Protein AF-A0A521IGI2-F1 (afdb_monomer_lite)

Radius of gyration: 11.87 Å; chains: 1; bounding box: 27×19×31 Å

Structure (mmCIF, N/CA/C/O backbone):
data_AF-A0A521IGI2-F1
#
_entry.id   AF-A0A521IGI2-F1
#
loop_
_atom_site.group_PDB
_atom_site.id
_atom_site.type_symbol
_atom_site.label_atom_id
_atom_site.label_alt_id
_atom_site.label_comp_id
_atom_site.label_asym_id
_atom_site.label_entity_id
_atom_site.label_seq_id
_atom_site.pdbx_PDB_ins_code
_atom_site.Cartn_x
_atom_site.Cartn_y
_atom_site.Cartn_z
_atom_site.occupancy
_atom_site.B_iso_or_equiv
_atom_site.auth_seq_id
_atom_site.auth_comp_id
_atom_site.auth_asym_id
_atom_site.auth_atom_id
_atom_site.pdbx_PDB_model_num
ATOM 1 N N . ILE A 1 1 ? 4.593 11.154 -17.668 1.00 62.59 1 ILE A N 1
ATOM 2 C CA . ILE A 1 1 ? 3.257 10.535 -17.499 1.00 62.59 1 ILE A CA 1
ATOM 3 C C . ILE A 1 1 ? 3.218 10.005 -16.073 1.00 62.59 1 ILE A C 1
ATOM 5 O O . ILE A 1 1 ? 4.196 9.381 -15.678 1.00 62.59 1 ILE A O 1
ATOM 9 N N . LEU A 1 2 ? 2.203 10.358 -15.280 1.00 70.50 2 LEU A N 1
ATOM 10 C CA . LEU A 1 2 ? 2.012 9.788 -13.939 1.00 70.50 2 LEU A CA 1
ATOM 11 C C . LEU A 1 2 ? 1.303 8.431 -14.090 1.00 70.50 2 LEU A C 1
ATOM 13 O O . LEU A 1 2 ? 0.427 8.341 -14.951 1.00 70.50 2 LEU A O 1
ATOM 17 N N . PRO A 1 3 ? 1.681 7.394 -13.323 1.00 77.81 3 PRO A N 1
ATOM 18 C CA . PRO A 1 3 ? 1.020 6.094 -13.395 1.00 77.81 3 PRO A CA 1
ATOM 19 C C . PRO A 1 3 ? -0.436 6.192 -12.920 1.00 77.81 3 PRO A C 1
ATOM 21 O O . PRO A 1 3 ? -0.764 7.034 -12.079 1.00 77.81 3 PRO A O 1
ATOM 24 N N . ILE A 1 4 ? -1.295 5.330 -13.462 1.00 87.62 4 ILE A N 1
ATOM 25 C CA . ILE A 1 4 ? -2.684 5.165 -13.024 1.00 87.62 4 ILE A CA 1
ATOM 26 C C . ILE A 1 4 ? -2.726 3.914 -12.149 1.00 87.62 4 ILE A C 1
ATOM 28 O O . ILE A 1 4 ? -2.297 2.853 -12.586 1.00 8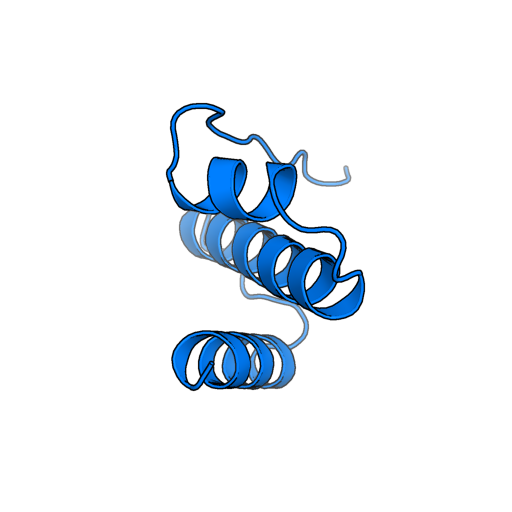7.62 4 ILE A O 1
ATOM 32 N N . LEU A 1 5 ? -3.220 4.044 -10.917 1.00 89.50 5 LEU A N 1
ATOM 33 C CA . LEU A 1 5 ? -3.460 2.893 -10.052 1.00 89.50 5 LEU A CA 1
ATOM 34 C C . LEU A 1 5 ? -4.846 2.324 -10.357 1.00 89.50 5 LEU A C 1
ATOM 36 O O . LEU A 1 5 ? -5.858 2.966 -10.077 1.00 89.50 5 LEU A O 1
ATOM 40 N N . GLU A 1 6 ? -4.881 1.122 -10.915 1.00 91.50 6 GLU A N 1
ATOM 41 C CA . GLU A 1 6 ? -6.110 0.362 -11.123 1.00 91.50 6 GLU A CA 1
ATOM 42 C C . GLU A 1 6 ? -6.357 -0.553 -9.917 1.00 91.50 6 GLU A C 1
ATOM 44 O O . GLU A 1 6 ? -5.430 -1.182 -9.405 1.00 91.50 6 GLU A O 1
ATOM 49 N N . ILE A 1 7 ? -7.603 -0.621 -9.440 1.00 92.19 7 ILE A N 1
ATOM 50 C CA . ILE A 1 7 ? -7.984 -1.437 -8.278 1.00 92.19 7 ILE A CA 1
ATOM 51 C C . ILE A 1 7 ? -9.119 -2.398 -8.625 1.00 92.19 7 ILE A C 1
ATOM 53 O O . ILE A 1 7 ? -10.028 -2.061 -9.384 1.00 92.19 7 ILE A O 1
ATOM 57 N N . ASN A 1 8 ? -9.092 -3.586 -8.019 1.00 92.12 8 ASN A N 1
ATOM 58 C CA . ASN A 1 8 ? -10.184 -4.551 -8.091 1.00 92.12 8 ASN A CA 1
ATOM 59 C C . ASN A 1 8 ? -11.134 -4.369 -6.897 1.00 92.12 8 ASN A C 1
ATOM 61 O O . ASN A 1 8 ? -10.751 -4.618 -5.757 1.00 92.12 8 ASN A O 1
ATOM 65 N N . LEU A 1 9 ? -12.386 -3.986 -7.156 1.00 93.44 9 LEU A N 1
ATOM 66 C CA . LEU A 1 9 ? -13.394 -3.766 -6.110 1.00 93.44 9 LEU A CA 1
ATOM 67 C C . LEU A 1 9 ? -13.805 -5.050 -5.371 1.00 93.44 9 LEU A C 1
ATOM 69 O O . LEU A 1 9 ? -14.350 -4.975 -4.271 1.00 93.44 9 LEU A O 1
ATOM 73 N N . ASP A 1 10 ? -13.546 -6.219 -5.951 1.00 94.19 10 ASP A N 1
ATOM 74 C CA . ASP A 1 10 ? -13.830 -7.508 -5.316 1.00 94.19 10 ASP A CA 1
ATOM 75 C C . ASP A 1 10 ? -12.677 -7.999 -4.430 1.00 94.19 10 ASP A C 1
ATOM 77 O O . ASP A 1 10 ? -12.820 -9.001 -3.727 1.00 94.19 10 ASP A O 1
ATOM 81 N N . ASP A 1 11 ? -11.539 -7.298 -4.427 1.00 94.69 11 ASP A N 1
ATOM 82 C CA . ASP A 1 11 ? -10.412 -7.654 -3.576 1.00 94.69 11 ASP A CA 1
ATOM 83 C C . ASP A 1 11 ? -10.757 -7.421 -2.087 1.00 94.69 11 ASP A C 1
ATOM 85 O O . ASP A 1 11 ? -11.189 -6.322 -1.707 1.00 94.69 11 ASP A O 1
ATOM 89 N N . PRO A 1 12 ? -10.548 -8.420 -1.205 1.00 93.81 12 PRO A N 1
ATOM 90 C CA . PRO A 1 12 ? -10.817 -8.283 0.225 1.00 93.81 12 PRO A CA 1
ATOM 91 C C . PRO A 1 12 ? -10.097 -7.105 0.896 1.00 93.81 12 PRO A C 1
ATOM 93 O O . PRO A 1 12 ? -10.605 -6.563 1.876 1.00 93.81 12 PRO A O 1
ATOM 96 N N . ILE A 1 13 ? -8.925 -6.698 0.403 1.00 91.94 13 ILE A N 1
ATOM 97 C CA . ILE A 1 13 ? -8.170 -5.547 0.910 1.00 91.94 13 ILE A CA 1
ATOM 98 C C . ILE A 1 13 ? -8.903 -4.244 0.583 1.00 91.94 13 ILE A C 1
ATOM 100 O O . ILE A 1 13 ? -9.040 -3.392 1.459 1.00 91.94 13 ILE A O 1
ATOM 104 N N . ILE A 1 14 ? -9.439 -4.102 -0.632 1.00 95.06 14 ILE A N 1
ATOM 105 C CA . ILE A 1 14 ? -10.205 -2.910 -1.026 1.00 95.06 14 ILE A CA 1
ATOM 106 C C . ILE A 1 14 ? -11.480 -2.790 -0.189 1.00 95.06 14 ILE A C 1
ATOM 108 O O . ILE A 1 14 ? -11.797 -1.706 0.298 1.00 95.06 14 ILE A O 1
ATOM 112 N N . ARG A 1 15 ? -12.153 -3.912 0.091 1.00 95.12 15 ARG A N 1
ATOM 113 C CA . ARG A 1 15 ? -13.309 -3.940 1.005 1.00 95.12 15 ARG A CA 1
ATOM 114 C C . ARG A 1 15 ? -12.954 -3.537 2.436 1.00 95.12 15 ARG A C 1
ATOM 116 O O . ARG A 1 15 ? -13.747 -2.871 3.095 1.00 95.12 15 ARG A O 1
ATOM 123 N N . LYS A 1 16 ? -11.763 -3.897 2.926 1.00 93.44 16 LYS A N 1
ATOM 124 C CA . LYS A 1 16 ? -11.274 -3.448 4.244 1.00 93.44 16 LYS A CA 1
ATOM 125 C C . LYS A 1 16 ? -11.005 -1.945 4.287 1.00 93.44 16 LYS A C 1
ATOM 127 O O . LYS A 1 16 ? -11.261 -1.333 5.317 1.00 93.44 16 LYS A O 1
ATOM 132 N N . ILE A 1 17 ? -10.502 -1.364 3.196 1.00 94.94 17 ILE A N 1
ATOM 133 C CA . ILE A 1 17 ? -10.330 0.091 3.079 1.00 94.94 17 ILE A CA 1
ATOM 134 C C . ILE A 1 17 ? -11.698 0.779 3.101 1.00 94.94 17 ILE A C 1
ATOM 136 O O . ILE A 1 17 ? -11.889 1.703 3.881 1.00 94.94 17 ILE A O 1
ATOM 140 N N . GLU A 1 18 ? -12.647 0.301 2.290 1.00 95.25 18 GLU A N 1
ATOM 141 C CA . GLU A 1 18 ? -14.016 0.835 2.209 1.00 95.25 18 GLU A CA 1
ATOM 142 C C . GLU A 1 18 ? -14.735 0.829 3.568 1.00 95.25 18 GLU A C 1
ATOM 144 O O . GLU A 1 18 ? -15.459 1.767 3.887 1.00 95.25 18 GLU A O 1
ATOM 149 N N . ALA A 1 19 ? -14.529 -0.214 4.373 1.00 95.88 19 ALA A N 1
ATOM 150 C CA . ALA A 1 19 ? -15.191 -0.382 5.665 1.00 95.88 19 ALA A CA 1
ATOM 151 C C . ALA A 1 19 ? -14.491 0.323 6.845 1.00 95.88 19 ALA A C 1
ATOM 153 O O . ALA A 1 19 ? -14.981 0.228 7.971 1.00 95.88 19 ALA A O 1
ATOM 154 N N . SER A 1 20 ? -13.339 0.966 6.630 1.00 96.25 20 SER A N 1
ATOM 155 C CA . SER A 1 20 ? -12.563 1.603 7.697 1.00 96.25 20 SER A CA 1
ATOM 156 C C . SER A 1 20 ? -12.803 3.111 7.755 1.00 96.25 20 SER A C 1
ATOM 158 O O . SER A 1 20 ? -12.863 3.773 6.725 1.00 96.25 20 SER A O 1
ATOM 160 N N . ASP A 1 21 ? -12.844 3.662 8.971 1.00 97.25 21 ASP A N 1
ATOM 161 C CA . ASP A 1 21 ? -12.796 5.109 9.236 1.00 97.25 21 ASP A CA 1
ATOM 162 C C . ASP A 1 21 ? -11.413 5.562 9.759 1.00 97.25 21 ASP A C 1
ATOM 164 O O . ASP A 1 21 ? -11.169 6.754 9.980 1.00 97.25 21 ASP A O 1
ATOM 168 N N . ASP A 1 22 ? -10.485 4.620 9.972 1.00 96.94 22 ASP A N 1
ATOM 169 C CA . ASP A 1 22 ? -9.117 4.912 10.405 1.00 96.94 22 ASP A CA 1
ATOM 170 C C . ASP A 1 22 ? -8.299 5.435 9.218 1.00 96.94 22 ASP A C 1
ATOM 172 O O . ASP A 1 22 ? -7.836 4.679 8.361 1.00 96.94 22 ASP A O 1
ATOM 176 N N . LYS A 1 23 ? -8.108 6.757 9.193 1.00 96.62 23 LYS A N 1
ATOM 177 C CA . LYS A 1 23 ? -7.372 7.462 8.138 1.00 96.62 23 LYS A CA 1
ATOM 178 C C . LYS A 1 23 ? -5.937 6.969 7.965 1.00 96.62 23 LYS A C 1
ATOM 180 O O . LYS A 1 23 ? -5.488 6.872 6.829 1.00 96.62 23 LYS A O 1
ATOM 185 N N . GLU A 1 24 ? -5.236 6.660 9.055 1.00 95.69 24 GLU A N 1
ATOM 186 C CA . GLU A 1 24 ? -3.843 6.205 8.989 1.00 95.69 24 GLU A CA 1
ATOM 187 C C . GLU A 1 24 ? -3.776 4.790 8.410 1.00 95.69 24 GLU A C 1
ATOM 189 O O . GLU A 1 24 ? -2.969 4.513 7.527 1.00 95.69 24 GLU A O 1
ATOM 194 N N . TYR A 1 25 ? -4.689 3.907 8.829 1.00 95.62 25 TYR A N 1
ATOM 195 C CA . TYR A 1 25 ? -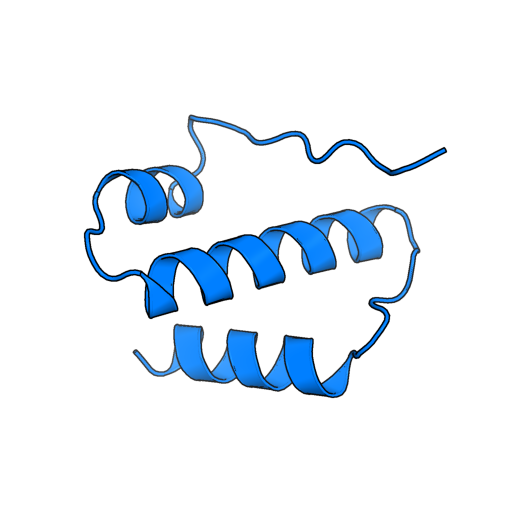4.818 2.573 8.237 1.00 95.62 25 TYR A CA 1
ATOM 196 C C . TYR A 1 25 ? -5.114 2.628 6.733 1.00 95.62 25 TYR A C 1
ATOM 198 O O . TYR A 1 25 ? -4.483 1.914 5.953 1.00 95.62 25 TYR A O 1
ATOM 206 N N . ILE A 1 26 ? -6.055 3.484 6.324 1.00 96.62 26 ILE A N 1
ATOM 207 C CA 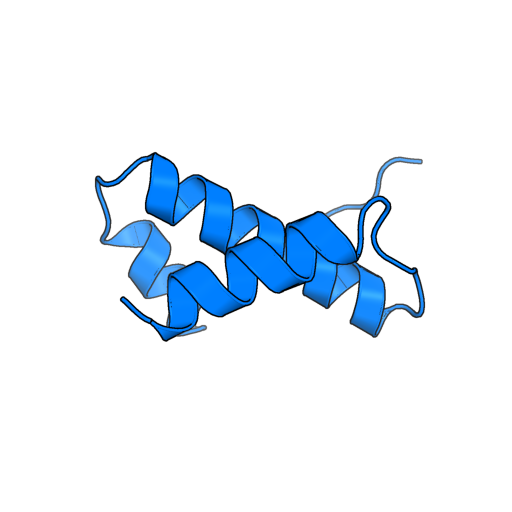. ILE A 1 26 ? -6.421 3.673 4.915 1.00 96.62 26 ILE A CA 1
ATOM 208 C C . ILE A 1 26 ? -5.224 4.178 4.109 1.00 96.62 26 ILE A C 1
ATOM 210 O O . ILE A 1 26 ? -4.956 3.658 3.025 1.00 96.62 26 ILE A O 1
ATOM 214 N N . GLU A 1 27 ? -4.500 5.173 4.624 1.00 95.94 27 GLU A N 1
ATOM 215 C CA . GLU A 1 27 ? -3.337 5.757 3.957 1.00 95.94 27 GLU A CA 1
ATOM 216 C C . GLU A 1 27 ? -2.202 4.738 3.799 1.00 95.94 27 GLU A C 1
ATOM 218 O O . GLU A 1 27 ? -1.664 4.575 2.699 1.00 95.94 27 GLU A O 1
ATOM 223 N N . ASP A 1 28 ? -1.873 4.002 4.861 1.00 95.94 28 ASP A N 1
ATOM 224 C CA . ASP A 1 28 ? -0.824 2.985 4.825 1.00 95.94 28 ASP A CA 1
ATOM 225 C C . ASP A 1 28 ? -1.164 1.848 3.863 1.00 95.94 28 ASP A C 1
ATOM 227 O O . ASP A 1 28 ? -0.325 1.457 3.046 1.00 95.94 28 ASP A O 1
ATOM 231 N N . LEU A 1 29 ? -2.396 1.340 3.915 1.00 95.56 29 LEU A N 1
ATOM 232 C CA . LEU A 1 29 ? -2.828 0.239 3.062 1.00 95.56 29 LEU A CA 1
ATOM 233 C C . LEU A 1 29 ? -2.890 0.667 1.588 1.00 95.56 29 LEU A C 1
ATOM 235 O O . LEU A 1 29 ? -2.425 -0.066 0.717 1.00 95.56 29 LEU A O 1
ATOM 239 N N . SER A 1 30 ? -3.366 1.885 1.309 1.00 94.62 30 SER A N 1
ATOM 240 C CA . SER A 1 30 ? -3.370 2.461 -0.045 1.00 94.62 30 SER A CA 1
ATOM 241 C C . SER A 1 30 ? -1.952 2.665 -0.585 1.00 94.62 30 SER A C 1
ATOM 243 O O . SER A 1 30 ? -1.677 2.347 -1.742 1.00 94.62 30 SER A O 1
ATOM 245 N N . SER A 1 31 ? -1.027 3.147 0.254 1.00 94.31 31 SER A N 1
ATOM 246 C CA . SER A 1 31 ? 0.390 3.293 -0.102 1.00 94.31 31 SER A CA 1
ATOM 247 C C . SER A 1 31 ? 1.017 1.944 -0.448 1.00 94.31 31 SER A C 1
ATOM 249 O O . SER A 1 31 ? 1.717 1.832 -1.449 1.00 94.31 31 SER A O 1
ATOM 251 N N . VAL A 1 32 ? 0.742 0.914 0.354 1.00 95.12 32 VAL A N 1
ATOM 252 C CA . VAL A 1 32 ? 1.255 -0.441 0.128 1.00 95.12 32 VAL A CA 1
ATOM 253 C C . VAL A 1 32 ? 0.693 -1.049 -1.159 1.00 95.12 32 VAL A C 1
ATOM 255 O O . VAL A 1 32 ? 1.447 -1.688 -1.890 1.00 95.12 32 VAL A O 1
ATOM 258 N N . LEU A 1 33 ? -0.589 -0.836 -1.475 1.00 94.06 33 LEU A N 1
ATOM 259 C CA . LEU A 1 33 ? -1.187 -1.289 -2.737 1.00 94.06 33 LEU A CA 1
ATOM 260 C C . LEU A 1 33 ? -0.522 -0.639 -3.956 1.00 94.06 33 LEU A C 1
ATOM 262 O O . LEU A 1 33 ? -0.209 -1.331 -4.924 1.00 94.06 33 LEU A O 1
ATOM 266 N N . LEU A 1 34 ? -0.258 0.670 -3.897 1.00 93.62 34 LEU A N 1
ATOM 267 C CA . LEU A 1 34 ? 0.443 1.376 -4.969 1.00 93.62 34 LEU A CA 1
ATOM 268 C C . LEU A 1 34 ? 1.858 0.824 -5.174 1.00 93.62 34 LEU A C 1
ATOM 270 O O . LEU A 1 34 ? 2.250 0.536 -6.302 1.00 93.62 34 LEU A O 1
ATOM 274 N N . ASP A 1 35 ? 2.617 0.650 -4.093 1.00 94.88 35 ASP A N 1
ATOM 275 C CA . ASP A 1 35 ? 3.982 0.128 -4.169 1.00 94.88 35 ASP A CA 1
ATOM 276 C C . ASP A 1 35 ? 4.013 -1.321 -4.687 1.00 94.88 35 ASP A C 1
ATOM 278 O O . ASP A 1 35 ? 4.902 -1.680 -5.458 1.00 94.88 35 ASP A O 1
ATOM 282 N N . GLN A 1 36 ? 3.018 -2.147 -4.343 1.00 93.50 36 GLN A N 1
ATOM 283 C CA . GLN A 1 36 ? 2.862 -3.492 -4.911 1.00 93.50 36 GLN A CA 1
ATOM 284 C C . GLN A 1 36 ? 2.545 -3.469 -6.412 1.00 93.50 36 GLN A C 1
ATOM 286 O O . GLN A 1 36 ? 3.089 -4.288 -7.158 1.00 93.50 36 GLN A O 1
ATOM 291 N N . A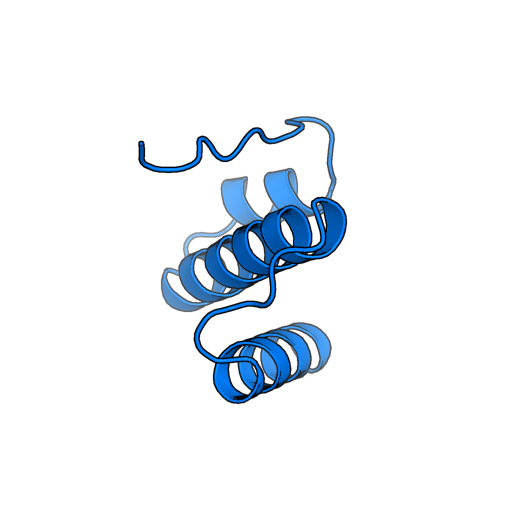LA A 1 37 ? 1.701 -2.538 -6.868 1.00 92.94 37 ALA A N 1
ATOM 292 C CA . ALA A 1 37 ? 1.413 -2.365 -8.291 1.00 92.94 37 ALA A CA 1
ATOM 293 C C . ALA A 1 37 ? 2.683 -1.970 -9.062 1.00 92.94 37 ALA A C 1
ATOM 295 O O . ALA A 1 37 ? 3.014 -2.599 -10.065 1.00 92.94 37 ALA A O 1
ATOM 296 N N . LEU A 1 38 ? 3.461 -1.019 -8.531 1.00 92.38 38 LEU A N 1
ATOM 297 C CA . LEU A 1 38 ? 4.754 -0.630 -9.104 1.00 92.38 38 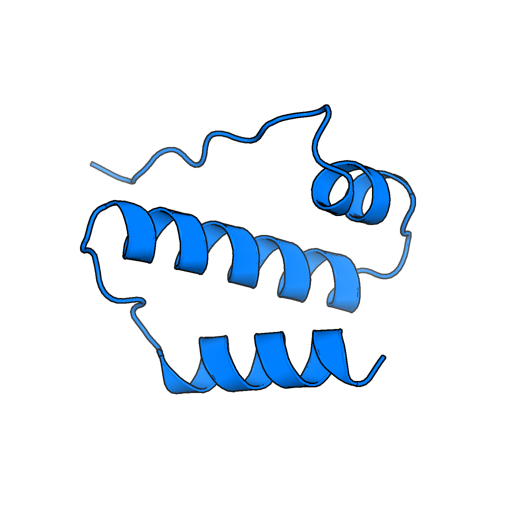LEU A CA 1
ATOM 298 C C . LEU A 1 38 ? 5.718 -1.821 -9.183 1.00 92.38 38 LEU A C 1
ATOM 300 O O . LEU A 1 38 ? 6.293 -2.077 -10.241 1.00 92.38 38 LEU A O 1
ATOM 304 N N . LEU A 1 39 ? 5.851 -2.588 -8.096 1.00 93.75 39 LEU A N 1
ATOM 305 C CA . LEU A 1 39 ? 6.698 -3.784 -8.067 1.00 93.75 39 LEU A CA 1
ATOM 306 C C . LEU A 1 39 ? 6.270 -4.824 -9.109 1.00 93.75 39 LEU A C 1
ATOM 308 O O . LEU A 1 39 ? 7.128 -5.441 -9.739 1.00 93.75 39 LEU A O 1
ATOM 312 N N . SER A 1 40 ? 4.963 -4.995 -9.318 1.00 92.31 40 SER A N 1
ATOM 313 C CA . SER A 1 40 ? 4.411 -5.929 -10.308 1.00 92.31 40 SER A CA 1
ATOM 314 C C . SER A 1 40 ? 4.745 -5.524 -11.748 1.00 92.31 40 SER A C 1
ATOM 316 O O . SER A 1 40 ? 4.902 -6.386 -12.609 1.00 92.31 40 SER A O 1
ATOM 318 N N . GLU A 1 41 ? 4.935 -4.228 -12.000 1.00 91.69 41 GLU A N 1
ATOM 319 C CA . GLU A 1 41 ? 5.426 -3.686 -13.274 1.00 91.69 41 GLU A CA 1
ATOM 320 C C . GLU A 1 41 ? 6.966 -3.660 -13.374 1.00 91.69 41 GLU A C 1
ATOM 322 O O . GLU A 1 41 ? 7.527 -3.183 -14.361 1.00 91.69 41 GLU A O 1
ATOM 327 N N . GLY A 1 42 ? 7.679 -4.171 -12.363 1.00 92.81 42 GLY A N 1
ATOM 328 C CA . GLY A 1 42 ? 9.143 -4.139 -12.293 1.00 92.81 42 GLY A CA 1
ATOM 329 C C . GLY A 1 42 ? 9.717 -2.774 -11.900 1.00 92.81 42 GLY A C 1
ATOM 330 O O . GLY A 1 42 ? 10.925 -2.553 -12.014 1.00 92.81 42 GLY A O 1
ATOM 331 N N . VAL A 1 43 ? 8.875 -1.854 -11.426 1.00 92.44 43 VAL A N 1
ATOM 332 C CA . VAL A 1 43 ? 9.274 -0.536 -10.934 1.00 92.44 43 VAL A CA 1
ATOM 333 C C . VAL A 1 43 ? 9.527 -0.616 -9.432 1.00 92.44 43 VAL A C 1
ATOM 335 O O . VAL A 1 43 ? 8.653 -0.968 -8.646 1.00 92.44 43 VAL A O 1
ATOM 338 N N . MET A 1 44 ? 10.735 -0.250 -9.006 1.00 92.38 44 MET A N 1
ATOM 339 C CA . MET A 1 44 ? 11.044 -0.181 -7.578 1.00 92.38 44 MET A CA 1
ATOM 340 C C . MET A 1 44 ? 10.320 1.004 -6.917 1.00 92.38 44 MET A C 1
ATOM 342 O O . MET A 1 44 ? 10.391 2.122 -7.443 1.00 92.38 44 MET A O 1
ATOM 346 N N . PRO A 1 45 ? 9.689 0.802 -5.744 1.00 90.31 45 PRO A N 1
ATOM 347 C CA . PRO A 1 45 ? 9.174 1.888 -4.924 1.00 90.31 45 PRO A CA 1
ATOM 348 C C . PRO A 1 45 ? 10.263 2.915 -4.630 1.00 90.31 45 PRO A C 1
ATOM 350 O O . PRO A 1 45 ? 11.430 2.567 -4.431 1.00 90.31 45 PRO A O 1
ATOM 353 N N . LYS A 1 46 ? 9.880 4.193 -4.562 1.00 88.88 46 LYS A N 1
ATOM 354 C CA . LYS A 1 46 ? 10.830 5.287 -4.296 1.00 88.88 46 LYS A CA 1
ATOM 355 C C . LYS A 1 46 ? 11.503 5.161 -2.930 1.00 88.88 46 LYS A C 1
ATOM 357 O O . LYS A 1 46 ? 12.656 5.555 -2.790 1.00 88.88 46 LYS A O 1
ATOM 362 N N . ASP A 1 47 ? 10.782 4.623 -1.949 1.00 94.69 47 ASP A N 1
ATOM 363 C CA . ASP A 1 47 ? 11.292 4.353 -0.608 1.00 94.69 47 ASP A CA 1
ATOM 364 C C . ASP A 1 47 ? 10.931 2.918 -0.176 1.00 94.69 47 ASP A C 1
ATOM 366 O O . ASP A 1 47 ? 9.893 2.681 0.452 1.00 94.69 47 ASP A O 1
ATOM 370 N N . PRO A 1 48 ? 11.787 1.932 -0.502 1.00 93.56 48 PRO A N 1
ATOM 371 C CA . PRO A 1 48 ? 11.563 0.535 -0.132 1.00 93.56 48 PRO A CA 1
ATOM 372 C C . PRO A 1 48 ? 11.532 0.300 1.387 1.00 93.56 48 PRO A C 1
ATOM 374 O O . PRO A 1 48 ? 10.908 -0.654 1.861 1.00 93.56 48 PRO A O 1
ATOM 377 N N . VAL A 1 49 ? 12.202 1.157 2.168 1.00 96.50 49 VAL A N 1
ATOM 378 C CA . VAL A 1 49 ? 12.237 1.048 3.633 1.00 96.50 49 VAL A CA 1
ATOM 379 C C . VAL A 1 49 ? 10.900 1.486 4.215 1.00 96.50 49 VAL A C 1
ATOM 381 O O . VAL A 1 49 ? 10.361 0.787 5.075 1.00 96.50 49 VAL A O 1
ATOM 384 N N . ALA A 1 50 ? 10.344 2.601 3.737 1.00 95.69 50 ALA A N 1
ATOM 385 C CA . ALA A 1 50 ? 9.012 3.048 4.128 1.00 95.69 50 ALA A CA 1
ATOM 386 C C . ALA A 1 50 ? 7.946 2.009 3.759 1.00 95.69 50 ALA A C 1
ATOM 388 O O . ALA A 1 50 ? 7.149 1.642 4.621 1.00 95.69 50 ALA A O 1
ATOM 389 N N . PHE A 1 51 ? 7.989 1.464 2.537 1.00 96.06 51 PHE A N 1
ATOM 390 C CA . PHE A 1 51 ? 7.098 0.380 2.107 1.00 96.06 51 PHE A CA 1
ATOM 391 C C . PHE A 1 51 ? 7.139 -0.814 3.071 1.00 96.06 51 PHE A C 1
ATOM 393 O O . PHE A 1 51 ? 6.108 -1.2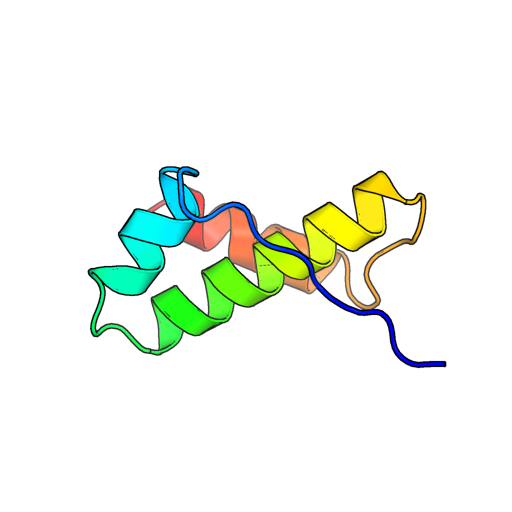35 3.596 1.00 96.06 51 PHE A O 1
ATOM 400 N N . THR A 1 52 ? 8.340 -1.319 3.372 1.00 96.06 52 THR A N 1
ATOM 401 C CA . THR A 1 52 ? 8.515 -2.481 4.260 1.00 96.06 52 THR A CA 1
ATOM 402 C C . THR A 1 52 ? 8.000 -2.199 5.674 1.00 96.06 52 THR A C 1
ATOM 404 O O . THR A 1 52 ? 7.373 -3.059 6.290 1.00 96.06 52 THR A O 1
ATOM 407 N N . ARG A 1 53 ? 8.226 -0.986 6.200 1.00 96.62 53 ARG A N 1
ATOM 408 C CA . ARG A 1 53 ? 7.727 -0.579 7.524 1.00 96.62 53 ARG A CA 1
ATOM 409 C C . ARG A 1 53 ? 6.202 -0.537 7.576 1.00 96.62 53 ARG A C 1
ATOM 411 O O . ARG A 1 53 ? 5.631 -1.071 8.523 1.00 96.62 53 ARG A O 1
ATOM 418 N N . LYS A 1 54 ? 5.555 0.052 6.567 1.00 96.50 54 LYS A N 1
ATOM 419 C CA . LYS A 1 54 ? 4.088 0.100 6.464 1.00 96.50 54 LYS A CA 1
ATOM 420 C C . LYS A 1 54 ? 3.499 -1.299 6.352 1.00 96.50 54 LYS A C 1
ATOM 422 O O . LYS A 1 54 ? 2.595 -1.644 7.105 1.00 96.50 54 LYS A O 1
ATOM 427 N N . LEU A 1 55 ? 4.076 -2.140 5.492 1.00 96.06 55 LEU A N 1
ATOM 428 C CA . LEU A 1 55 ? 3.668 -3.536 5.356 1.00 96.06 55 LEU A CA 1
ATOM 429 C C . LEU A 1 55 ? 3.766 -4.285 6.695 1.00 96.06 55 LEU A C 1
ATOM 431 O O . LEU A 1 55 ? 2.816 -4.949 7.097 1.00 96.06 55 LEU A O 1
ATOM 435 N N . GLN A 1 56 ? 4.879 -4.137 7.419 1.00 96.12 56 GLN A N 1
ATOM 436 C CA . GLN A 1 56 ? 5.058 -4.771 8.726 1.00 96.12 56 GLN A CA 1
ATOM 437 C C . GLN A 1 56 ? 4.060 -4.253 9.774 1.00 96.12 56 GLN A C 1
ATOM 439 O O . GLN A 1 56 ? 3.534 -5.048 10.550 1.00 96.12 56 GLN A O 1
ATOM 444 N N . SER A 1 57 ? 3.793 -2.944 9.794 1.00 94.94 57 SER A N 1
ATOM 445 C CA . SER A 1 57 ? 2.795 -2.320 10.676 1.00 94.94 57 SER A CA 1
ATOM 446 C C . SER A 1 57 ? 1.394 -2.891 10.431 1.00 94.94 57 SER A C 1
ATOM 448 O O . SER A 1 57 ? 0.704 -3.282 11.369 1.00 94.94 57 SER A O 1
ATOM 450 N N . LEU A 1 58 ? 1.006 -3.027 9.159 1.00 94.81 58 LEU A N 1
ATOM 451 C CA . LEU A 1 58 ? -0.286 -3.584 8.751 1.00 94.81 58 LEU A CA 1
ATOM 452 C C . LEU A 1 58 ? -0.426 -5.077 9.084 1.00 94.81 58 LEU A C 1
ATOM 454 O O . LEU A 1 58 ? -1.524 -5.515 9.410 1.00 94.81 58 LEU A O 1
ATOM 458 N N . LEU A 1 59 ? 0.661 -5.853 9.015 1.00 93.94 59 LEU A N 1
ATOM 459 C CA . LEU A 1 59 ? 0.669 -7.279 9.376 1.00 93.94 59 LEU A CA 1
ATOM 460 C C . LEU A 1 59 ? 0.630 -7.528 10.889 1.00 93.94 59 LEU A C 1
ATOM 462 O O . LEU A 1 59 ? 0.207 -8.599 11.314 1.00 93.94 59 LEU A O 1
ATOM 466 N N . ALA A 1 60 ? 1.117 -6.582 11.692 1.00 93.56 60 ALA A N 1
ATOM 467 C CA . ALA A 1 60 ? 1.152 -6.689 13.151 1.00 93.56 60 ALA A CA 1
ATOM 468 C C . ALA A 1 60 ? -0.138 -6.200 13.837 1.00 93.56 60 ALA A C 1
ATOM 470 O O . ALA A 1 60 ? -0.229 -6.268 15.064 1.00 93.56 60 ALA A O 1
ATOM 471 N N . ARG A 1 61 ? -1.083 -5.672 13.056 1.00 83.94 61 ARG A N 1
ATOM 472 C CA . ARG A 1 61 ? -2.370 -5.143 13.514 1.00 83.94 61 ARG A CA 1
ATOM 473 C C . ARG A 1 61 ? -3.426 -6.228 13.705 1.00 83.94 61 ARG A C 1
ATOM 475 O O . ARG A 1 61 ? -3.406 -7.232 12.961 1.00 83.94 61 ARG A O 1
#

Sequence (61 aa):
ILPILEINLDDPIIRKIEASDDKEYIEDLSSVLLDQALLSEGVMPKDPVAFTRKLQSLLAR

Secondary structure (DSSP, 8-state):
-PPP----TTSHHHHHHHT---HHHHHHHHHHHHHHHHHHTTPPPS-HHHHHHHHHHHHT-

pLDDT: mean 92.84, std 5.82, range [62.59, 97.25]

Foldseek 3Di:
DDDDQDDDCPDVLVVVLVPDPPPVLNVLSVVLSVQVVCVVVVHHDPDVPSNVVSVVVNVVD